Protein AF-A0A7V4T6D6-F1 (afdb_monomer)

Structure (mmCIF, N/CA/C/O backbone):
data_AF-A0A7V4T6D6-F1
#
_entry.id   AF-A0A7V4T6D6-F1
#
loop_
_atom_site.group_PDB
_atom_site.id
_atom_site.type_symbol
_atom_site.label_atom_id
_atom_site.label_alt_id
_atom_site.label_comp_id
_atom_site.label_asym_id
_atom_site.label_entity_id
_atom_site.label_seq_id
_atom_site.pdbx_PDB_ins_code
_atom_site.Cartn_x
_atom_site.Cartn_y
_atom_site.Cartn_z
_atom_site.occupancy
_atom_site.B_iso_or_equiv
_atom_site.auth_seq_id
_atom_site.auth_comp_id
_atom_site.auth_asym_id
_atom_site.auth_atom_id
_atom_site.pdbx_PDB_model_num
ATOM 1 N N . MET A 1 1 ? -1.384 1.255 -19.305 1.00 80.25 1 MET A N 1
ATOM 2 C CA . MET A 1 1 ? -1.796 1.296 -17.892 1.00 80.25 1 MET A CA 1
ATOM 3 C C . MET A 1 1 ? -2.015 -0.122 -17.441 1.00 80.25 1 MET A C 1
ATOM 5 O O . MET A 1 1 ? -2.656 -0.879 -18.164 1.00 80.25 1 MET A O 1
ATOM 9 N N . LYS A 1 2 ? -1.398 -0.497 -16.328 1.00 88.44 2 LYS A N 1
ATOM 10 C CA 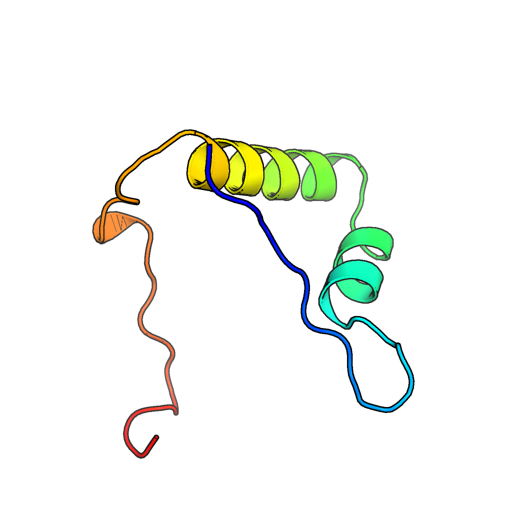. LYS A 1 2 ? -1.702 -1.761 -15.653 1.00 88.44 2 LYS A CA 1
ATOM 11 C C . LYS A 1 2 ? -2.904 -1.548 -14.741 1.00 88.44 2 LYS A C 1
ATOM 13 O O . LYS A 1 2 ? -3.205 -0.416 -14.410 1.00 88.44 2 LYS A O 1
ATOM 18 N N . GLU A 1 3 ? -3.562 -2.619 -14.332 1.00 92.50 3 GLU A N 1
ATOM 19 C CA . GLU A 1 3 ? -4.593 -2.554 -13.298 1.00 92.50 3 GLU A CA 1
ATOM 20 C C . GLU A 1 3 ? -4.022 -3.098 -11.986 1.00 92.50 3 GLU A C 1
AT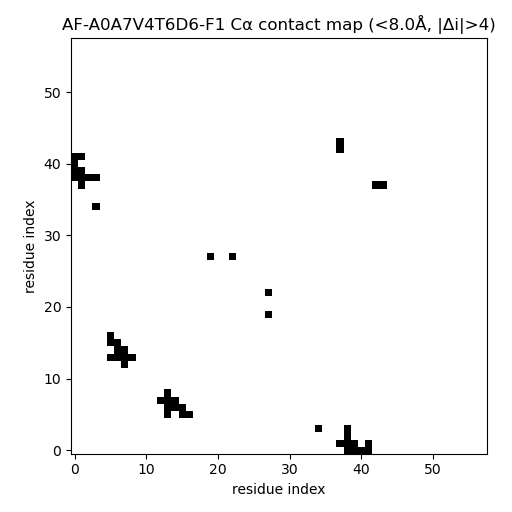OM 22 O O . GLU A 1 3 ? -3.346 -4.134 -11.977 1.00 92.50 3 GLU A O 1
ATOM 27 N N . ILE A 1 4 ? -4.277 -2.398 -10.881 1.00 91.94 4 ILE A N 1
ATOM 28 C CA . ILE A 1 4 ? -3.888 -2.842 -9.542 1.00 91.94 4 ILE A CA 1
ATOM 29 C C . ILE A 1 4 ? -5.100 -3.494 -8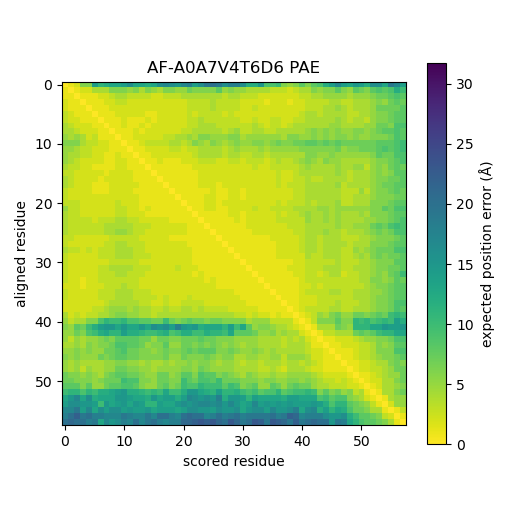.885 1.00 91.94 4 ILE A C 1
ATOM 31 O O . ILE A 1 4 ? -6.010 -2.822 -8.412 1.00 91.94 4 ILE A O 1
ATOM 35 N N . ASN A 1 5 ? -5.084 -4.823 -8.840 1.00 94.25 5 ASN A N 1
ATOM 36 C CA . ASN A 1 5 ? -6.126 -5.618 -8.206 1.00 94.25 5 ASN A CA 1
ATOM 37 C C . ASN A 1 5 ? -5.725 -5.954 -6.766 1.00 94.25 5 ASN A C 1
ATOM 39 O O . ASN A 1 5 ? -4.745 -6.668 -6.537 1.00 94.25 5 ASN A O 1
ATOM 43 N N . PHE A 1 6 ? -6.475 -5.450 -5.784 1.00 95.19 6 PHE A N 1
ATOM 44 C CA . PHE A 1 6 ? -6.259 -5.815 -4.386 1.00 95.19 6 PHE A CA 1
ATOM 45 C C . PHE A 1 6 ? -6.788 -7.216 -4.100 1.00 95.19 6 PHE A C 1
ATOM 47 O O . PHE A 1 6 ? -7.904 -7.578 -4.476 1.00 95.19 6 PHE A O 1
ATOM 54 N N . TYR A 1 7 ? -5.975 -8.002 -3.396 1.00 94.81 7 TYR A N 1
ATOM 55 C CA . TYR A 1 7 ? -6.374 -9.324 -2.938 1.00 94.81 7 TYR A CA 1
ATOM 56 C C . TYR A 1 7 ? -7.622 -9.222 -2.054 1.00 94.81 7 TYR A C 1
ATOM 58 O O . TYR A 1 7 ? -7.668 -8.415 -1.120 1.00 94.81 7 TYR A O 1
ATOM 66 N N . ARG A 1 8 ? -8.607 -10.077 -2.335 1.00 97.12 8 ARG A N 1
ATOM 67 C CA . ARG A 1 8 ? -9.780 -10.303 -1.490 1.00 97.12 8 ARG A CA 1
ATOM 68 C C . ARG A 1 8 ? -9.787 -11.753 -1.025 1.00 97.12 8 ARG A C 1
ATOM 70 O O . ARG A 1 8 ? -9.551 -12.665 -1.814 1.00 97.12 8 ARG A O 1
ATOM 77 N N . SER A 1 9 ? -10.054 -11.962 0.258 1.00 95.94 9 SER A N 1
ATOM 78 C CA . SER A 1 9 ? -10.240 -13.294 0.830 1.00 95.94 9 SER A CA 1
ATOM 79 C C . SER A 1 9 ? -11.572 -13.908 0.382 1.00 95.94 9 SER A C 1
ATOM 81 O O . SER A 1 9 ? -12.427 -13.238 -0.198 1.00 95.94 9 SER A O 1
ATOM 83 N N . GLN A 1 10 ? -11.799 -15.178 0.728 1.00 96.56 10 GLN A N 1
ATOM 84 C CA . GLN A 1 10 ? -13.082 -15.852 0.484 1.00 96.56 10 GLN A CA 1
ATOM 85 C C . GLN A 1 10 ? -14.275 -15.154 1.160 1.00 96.56 10 GLN A C 1
ATOM 87 O O . GLN A 1 10 ? -15.400 -15.281 0.689 1.00 96.56 10 GLN A O 1
ATOM 92 N N . SER A 1 11 ? -14.042 -14.403 2.242 1.00 95.31 11 SER A N 1
ATOM 93 C CA . SER A 1 11 ? -15.079 -13.616 2.920 1.00 95.31 11 SER A CA 1
ATOM 94 C C . SER A 1 11 ? -15.247 -12.203 2.347 1.00 95.31 11 SER A C 1
ATOM 96 O O . SER A 1 11 ? -16.011 -11.413 2.893 1.00 95.31 11 SER A O 1
ATOM 98 N N . GLY A 1 12 ? -14.531 -11.864 1.269 1.00 95.25 12 GLY A N 1
ATOM 99 C CA . GLY A 1 12 ? -14.593 -10.564 0.594 1.00 95.25 12 GLY A CA 1
ATOM 100 C C . GLY A 1 12 ? -13.727 -9.468 1.223 1.00 95.25 12 GLY A C 1
ATOM 101 O O . GLY A 1 12 ? -13.584 -8.394 0.633 1.00 95.25 12 GLY A O 1
ATOM 102 N N . LYS A 1 13 ? -13.107 -9.737 2.379 1.00 95.75 13 LYS A N 1
ATOM 103 C CA . LYS A 1 13 ? -12.206 -8.795 3.057 1.00 95.75 13 LYS A CA 1
ATOM 104 C C . LYS A 1 13 ? -10.917 -8.601 2.271 1.00 95.75 13 LYS A C 1
ATOM 106 O O . LYS A 1 13 ? -10.348 -9.577 1.777 1.00 95.75 13 LYS A O 1
ATOM 111 N N . SER A 1 14 ? -10.423 -7.368 2.217 1.00 97.19 14 SER A N 1
ATOM 112 C CA . SER A 1 14 ? -9.105 -7.068 1.667 1.00 97.19 14 SER A CA 1
ATOM 113 C C . SER A 1 14 ? -8.169 -6.576 2.773 1.00 97.19 14 SER A C 1
ATOM 115 O O . SER A 1 14 ? -8.343 -5.460 3.256 1.00 97.19 14 SER A O 1
ATOM 117 N N . PRO A 1 15 ? -7.133 -7.354 3.139 1.00 95.94 15 PRO A N 1
ATOM 118 C CA . PRO A 1 15 ? -6.114 -6.902 4.088 1.00 95.94 15 PRO A CA 1
ATOM 119 C C . PRO A 1 15 ? -5.383 -5.630 3.633 1.00 95.94 15 PRO A C 1
ATOM 121 O O . PRO A 1 15 ? -4.838 -4.902 4.454 1.00 95.94 15 PRO A O 1
ATOM 124 N N . VAL A 1 16 ? -5.345 -5.372 2.320 1.00 95.06 16 VAL A N 1
ATOM 125 C CA . VAL A 1 16 ? -4.721 -4.169 1.755 1.00 95.06 16 VAL A CA 1
ATOM 126 C C . VAL A 1 16 ? -5.597 -2.943 1.995 1.00 95.06 16 VAL A C 1
ATOM 128 O O . VAL A 1 16 ? -5.065 -1.907 2.377 1.00 95.06 16 VAL A O 1
ATOM 131 N N . GLU A 1 17 ? -6.917 -3.057 1.808 1.00 95.75 17 GLU A N 1
ATOM 132 C CA . GLU A 1 17 ? -7.862 -1.973 2.120 1.00 95.75 17 GLU A CA 1
ATOM 133 C C . GLU A 1 17 ? -7.830 -1.656 3.620 1.00 95.75 17 GLU A C 1
ATOM 135 O O . GLU A 1 17 ? -7.605 -0.506 3.982 1.00 95.75 17 GLU A O 1
ATOM 140 N N . GLU A 1 18 ? -7.915 -2.683 4.476 1.00 96.56 18 GLU A N 1
ATOM 141 C CA . GLU A 1 18 ? -7.820 -2.528 5.938 1.00 96.56 18 GLU A CA 1
ATOM 142 C C . GLU A 1 18 ? -6.514 -1.815 6.344 1.00 96.56 18 GLU A C 1
ATOM 144 O O . GLU A 1 18 ? -6.534 -0.857 7.112 1.00 96.56 18 GLU A O 1
ATOM 149 N N . PHE A 1 19 ? -5.375 -2.210 5.761 1.00 96.31 19 PHE A N 1
ATOM 150 C CA . PHE A 1 19 ? -4.098 -1.538 6.008 1.00 96.31 19 PHE A CA 1
ATOM 151 C C . PHE A 1 19 ? -4.101 -0.070 5.569 1.00 96.31 19 PHE A C 1
ATOM 153 O O . PHE A 1 19 ? -3.547 0.765 6.279 1.00 96.31 19 PHE A O 1
ATOM 160 N N . LEU A 1 20 ? -4.663 0.251 4.399 1.00 96.06 20 LEU A N 1
ATOM 161 C CA . LEU A 1 20 ? -4.709 1.623 3.885 1.00 96.06 20 LEU A CA 1
ATOM 162 C C . LEU A 1 20 ? -5.597 2.529 4.747 1.00 96.06 20 LEU A C 1
ATOM 164 O O . LEU A 1 20 ? -5.223 3.685 4.957 1.00 96.06 20 LEU A O 1
ATOM 168 N N . ASP A 1 21 ? -6.712 2.004 5.257 1.00 96.12 21 ASP A N 1
ATOM 169 C CA . ASP A 1 21 ? -7.638 2.721 6.141 1.00 96.12 21 ASP A CA 1
ATOM 170 C C . ASP A 1 21 ? -7.005 3.043 7.507 1.00 96.12 21 ASP A C 1
ATOM 172 O O . ASP A 1 21 ? -7.275 4.099 8.084 1.00 96.12 21 ASP A O 1
ATOM 176 N N . ASP A 1 22 ? -6.091 2.193 7.986 1.00 97.88 22 ASP A N 1
ATOM 177 C CA . ASP A 1 22 ? -5.344 2.400 9.234 1.00 97.88 22 ASP A CA 1
ATOM 178 C C . ASP A 1 22 ? -4.205 3.436 9.110 1.00 97.88 22 ASP A C 1
ATOM 180 O O . ASP A 1 22 ? -3.601 3.851 10.108 1.00 97.88 22 ASP A O 1
ATOM 184 N N . LEU A 1 23 ? -3.866 3.881 7.893 1.00 98.12 23 LEU A N 1
ATOM 185 C CA . LEU A 1 23 ? -2.797 4.854 7.677 1.00 98.12 23 LEU A CA 1
ATOM 186 C C . LEU A 1 23 ? -3.245 6.286 7.971 1.00 98.12 23 LEU A C 1
ATOM 188 O O . LEU A 1 23 ? -4.308 6.752 7.569 1.00 98.12 23 LEU A O 1
ATOM 192 N N . THR A 1 24 ? -2.331 7.085 8.526 1.00 98.25 24 THR A N 1
ATOM 193 C CA . THR A 1 24 ? -2.512 8.543 8.503 1.00 98.25 24 THR A CA 1
ATOM 194 C C . THR A 1 24 ? -2.543 9.052 7.060 1.00 98.25 24 THR A C 1
ATOM 196 O O . THR A 1 24 ? -1.851 8.525 6.184 1.00 98.25 24 THR A O 1
ATOM 199 N N . ALA A 1 25 ? -3.225 10.173 6.810 1.00 96.81 25 ALA A N 1
ATOM 200 C CA . ALA A 1 25 ? -3.300 10.779 5.476 1.00 96.81 25 ALA A CA 1
ATOM 201 C C . ALA A 1 25 ? -1.920 11.007 4.818 1.00 96.81 25 ALA A C 1
ATOM 203 O O . ALA A 1 25 ? -1.769 10.907 3.599 1.00 96.81 25 ALA A O 1
ATOM 204 N N . LYS A 1 26 ? -0.880 11.294 5.615 1.00 97.31 26 LYS A N 1
ATOM 205 C CA . LYS A 1 26 ? 0.496 11.455 5.119 1.00 97.31 26 LYS A CA 1
ATOM 206 C C . LYS A 1 26 ? 1.111 10.129 4.670 1.00 97.31 26 LYS A C 1
ATOM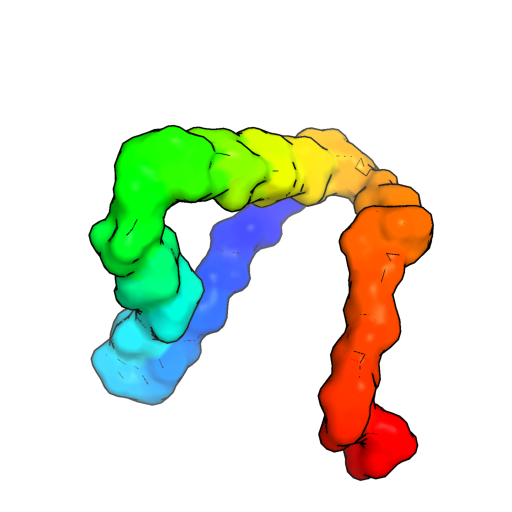 208 O O . LYS A 1 26 ? 1.848 10.113 3.686 1.00 97.31 26 LYS A O 1
ATOM 213 N N . GLN A 1 27 ? 0.858 9.042 5.394 1.00 97.88 27 GLN A N 1
ATOM 214 C CA . GLN A 1 27 ? 1.330 7.709 5.022 1.00 97.88 27 GLN A CA 1
ATOM 215 C C . GLN A 1 27 ? 0.565 7.190 3.803 1.00 97.88 27 GLN A C 1
ATOM 217 O O . GLN A 1 27 ? 1.208 6.780 2.839 1.00 97.88 27 GLN A O 1
ATOM 222 N N . ALA A 1 28 ? -0.765 7.318 3.792 1.00 96.75 28 ALA A N 1
ATOM 223 C CA . ALA A 1 28 ? -1.608 6.916 2.669 1.00 96.75 28 ALA A CA 1
ATOM 224 C C . ALA A 1 28 ? -1.164 7.587 1.359 1.00 96.75 28 ALA A C 1
ATOM 226 O O . ALA A 1 28 ? -0.908 6.902 0.373 1.00 96.75 28 ALA A O 1
ATOM 227 N N . LYS A 1 29 ? -0.920 8.908 1.366 1.00 96.81 29 LYS A N 1
ATOM 228 C CA . LYS A 1 29 ? -0.393 9.632 0.190 1.00 96.81 29 LYS A CA 1
ATOM 229 C C . LYS A 1 29 ? 0.902 9.035 -0.363 1.00 96.81 29 LYS A C 1
ATOM 231 O O . LYS A 1 29 ? 1.068 8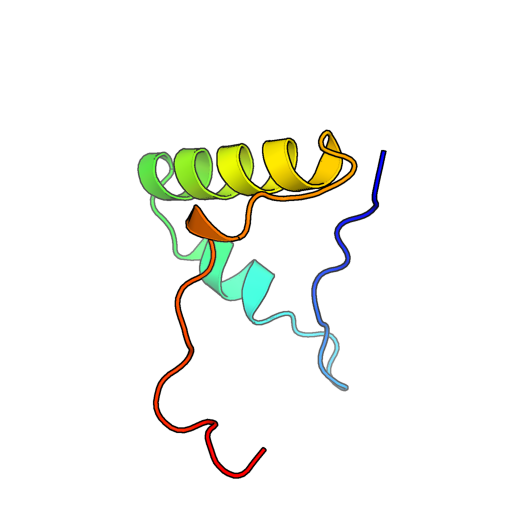.979 -1.577 1.00 96.81 29 LYS A O 1
ATOM 236 N N . LYS A 1 30 ? 1.821 8.595 0.503 1.00 95.75 30 LYS A N 1
ATOM 237 C CA . LYS A 1 30 ? 3.074 7.964 0.060 1.00 95.75 30 LYS A CA 1
ATOM 238 C C . LYS A 1 30 ? 2.816 6.614 -0.599 1.00 95.75 30 LYS A C 1
ATOM 240 O O . LYS A 1 30 ? 3.424 6.331 -1.623 1.00 95.75 30 LYS A O 1
ATOM 245 N N . VAL A 1 31 ? 1.935 5.801 -0.019 1.00 95.44 31 VAL A N 1
ATOM 246 C CA . VAL A 1 31 ? 1.601 4.477 -0.561 1.00 95.44 31 VAL A CA 1
ATOM 247 C C . VAL A 1 31 ? 0.896 4.611 -1.909 1.00 95.44 31 VAL A C 1
ATOM 249 O O . VAL A 1 31 ? 1.341 4.004 -2.878 1.00 95.44 31 VAL A O 1
ATOM 252 N N . ILE A 1 32 ? -0.121 5.472 -2.009 1.00 94.31 32 ILE A N 1
ATOM 253 C CA . ILE A 1 32 ? -0.846 5.715 -3.265 1.00 94.31 32 ILE A CA 1
ATOM 254 C C . ILE A 1 32 ? 0.087 6.241 -4.361 1.00 94.31 32 ILE A C 1
ATOM 256 O O . ILE A 1 32 ? 0.015 5.781 -5.494 1.00 94.31 32 ILE A O 1
ATOM 260 N N . TRP A 1 33 ? 1.024 7.137 -4.034 1.00 93.81 33 TRP A N 1
ATOM 261 C CA . TRP A 1 33 ? 2.011 7.607 -5.012 1.00 93.81 33 TRP A CA 1
ATOM 262 C C . TRP A 1 33 ? 2.864 6.465 -5.591 1.00 93.81 33 TRP A C 1
ATOM 264 O O . TRP A 1 33 ? 3.137 6.448 -6.790 1.00 93.81 33 TRP A O 1
ATOM 274 N N . VAL A 1 34 ? 3.247 5.482 -4.768 1.00 92.06 34 VAL A N 1
ATOM 275 C CA . VAL A 1 34 ? 3.968 4.291 -5.246 1.00 92.06 34 VAL A CA 1
ATOM 27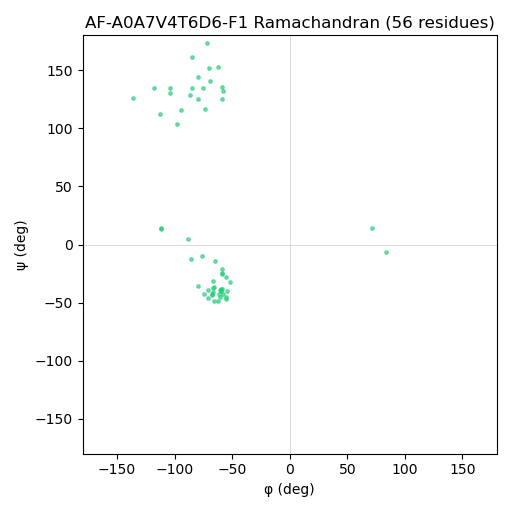6 C C . VAL A 1 34 ? 3.079 3.428 -6.142 1.00 92.06 34 VAL A C 1
ATOM 278 O O . VAL A 1 34 ? 3.552 2.976 -7.181 1.00 92.06 34 VAL A O 1
ATOM 281 N N . LEU A 1 35 ? 1.809 3.220 -5.780 1.00 92.44 35 LEU A N 1
ATOM 282 C CA . LEU A 1 35 ? 0.865 2.461 -6.608 1.00 92.44 35 LEU A CA 1
ATOM 283 C C . LEU A 1 35 ? 0.678 3.115 -7.985 1.00 92.44 35 LEU A C 1
ATOM 285 O O . LEU A 1 35 ? 0.821 2.427 -8.992 1.00 92.44 35 LEU A O 1
ATOM 289 N N . ASN A 1 36 ? 0.507 4.438 -8.043 1.00 91.44 36 ASN A N 1
ATOM 290 C CA . ASN A 1 36 ? 0.408 5.168 -9.311 1.00 91.44 36 ASN A CA 1
ATOM 291 C C . ASN A 1 36 ? 1.653 4.957 -10.190 1.00 91.44 36 ASN A C 1
ATOM 293 O O . ASN A 1 36 ? 1.533 4.687 -11.382 1.00 91.44 36 ASN A O 1
ATOM 297 N N . MET A 1 37 ? 2.859 4.985 -9.606 1.00 90.06 37 MET A N 1
ATOM 298 C CA . MET A 1 37 ? 4.076 4.678 -10.370 1.00 90.06 37 MET A CA 1
ATOM 299 C C . MET A 1 37 ? 4.062 3.253 -10.946 1.00 90.06 37 MET A C 1
ATOM 301 O O . MET A 1 37 ? 4.509 3.032 -12.071 1.00 90.06 37 MET A O 1
ATOM 305 N N . VAL A 1 38 ? 3.565 2.265 -10.197 1.00 90.31 38 VAL A N 1
ATOM 306 C CA . VAL A 1 38 ? 3.457 0.878 -10.685 1.00 90.31 38 VAL A CA 1
ATOM 307 C C . VAL A 1 38 ? 2.454 0.767 -11.838 1.00 90.31 38 VAL A C 1
ATOM 309 O O . VAL A 1 38 ? 2.693 0.005 -12.777 1.00 90.31 38 VAL A O 1
ATOM 312 N N . GLU A 1 39 ? 1.363 1.527 -11.782 1.00 90.50 39 GLU A N 1
ATOM 313 C CA . GLU A 1 39 ? 0.312 1.566 -12.801 1.00 90.50 39 GLU A CA 1
ATOM 314 C C . GLU A 1 39 ? 0.800 2.155 -14.138 1.00 90.50 39 GLU A C 1
ATOM 316 O O . GLU A 1 39 ? 0.487 1.636 -15.222 1.00 90.50 39 GLU A O 1
ATOM 321 N N . GLU A 1 40 ? 1.600 3.221 -14.050 1.00 88.94 40 GLU A N 1
ATOM 322 C CA . GLU A 1 40 ? 2.134 3.977 -15.186 1.00 88.94 40 GLU A CA 1
ATOM 323 C C . GLU A 1 40 ? 3.349 3.299 -15.839 1.00 88.94 40 GLU A C 1
ATOM 325 O O . GLU A 1 40 ? 3.504 3.334 -17.064 1.00 88.94 40 GLU A O 1
ATOM 330 N N . HIS A 1 41 ? 4.218 2.650 -15.057 1.00 82.56 41 HIS A N 1
ATOM 331 C CA . HIS A 1 41 ? 5.455 2.071 -15.580 1.00 82.56 41 HIS A CA 1
ATOM 332 C C . HIS A 1 41 ? 5.280 0.645 -16.135 1.00 82.56 41 HIS A C 1
ATOM 334 O O . HIS A 1 41 ? 4.839 -0.288 -15.457 1.00 82.56 41 HIS A O 1
ATOM 340 N N . ILE A 1 42 ? 5.759 0.431 -17.370 1.00 72.81 42 ILE A N 1
ATOM 341 C CA . ILE A 1 42 ? 5.771 -0.884 -18.042 1.00 72.81 42 ILE A CA 1
ATOM 342 C C . ILE A 1 42 ? 6.593 -1.909 -17.248 1.00 72.81 42 ILE A C 1
ATOM 344 O O . ILE A 1 42 ? 6.157 -3.047 -17.106 1.00 72.81 42 ILE A O 1
ATOM 348 N N . ASN A 1 43 ? 7.712 -1.501 -16.642 1.00 80.94 43 ASN A N 1
ATOM 349 C CA . ASN A 1 43 ? 8.539 -2.339 -15.772 1.00 80.94 43 ASN A CA 1
ATOM 350 C C . ASN A 1 43 ? 8.960 -1.550 -14.530 1.00 80.94 43 ASN A C 1
ATOM 352 O O . ASN A 1 43 ? 9.547 -0.476 -14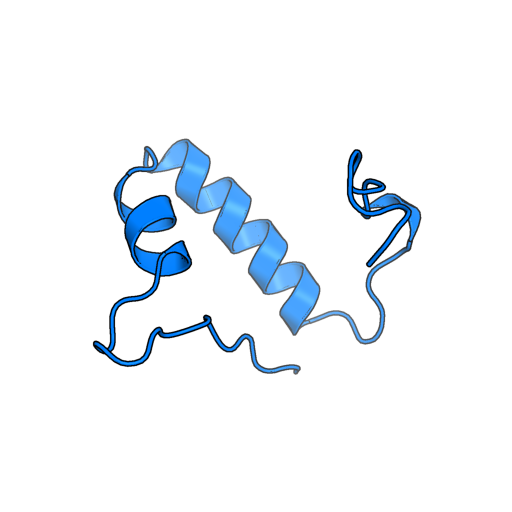.652 1.00 80.94 43 ASN A O 1
ATOM 356 N N . VAL A 1 44 ? 8.686 -2.090 -13.341 1.00 82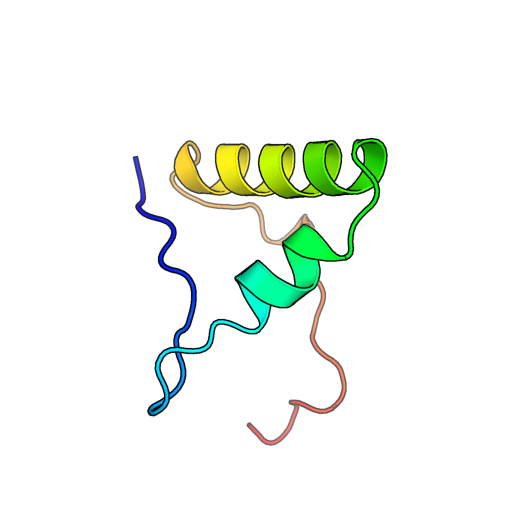.38 44 VAL A N 1
ATOM 357 C CA . VAL A 1 44 ? 9.160 -1.506 -12.080 1.00 82.38 44 VAL A CA 1
ATOM 358 C C . VAL A 1 44 ? 10.625 -1.914 -11.894 1.00 82.38 44 VAL A C 1
ATOM 360 O O . VAL A 1 44 ? 10.924 -3.108 -11.943 1.00 82.38 44 VAL A O 1
ATOM 363 N N . PRO A 1 45 ? 11.562 -0.971 -11.696 1.00 85.50 45 PRO A N 1
ATOM 364 C CA . PRO A 1 45 ? 12.968 -1.309 -11.494 1.00 85.50 45 PRO A CA 1
ATOM 365 C C . PRO A 1 45 ? 13.204 -2.225 -10.286 1.00 85.50 45 PRO A C 1
ATOM 367 O O . PRO A 1 45 ? 12.715 -1.949 -9.189 1.00 85.50 45 PRO A O 1
ATOM 370 N N . SER A 1 46 ? 14.038 -3.258 -10.460 1.00 87.38 46 SER A N 1
ATOM 371 C CA . SER A 1 46 ? 14.374 -4.251 -9.421 1.00 87.38 46 SER A CA 1
ATOM 372 C C . SER A 1 46 ? 14.927 -3.630 -8.131 1.00 87.38 46 SER A C 1
ATOM 374 O O . SER A 1 46 ? 14.708 -4.159 -7.048 1.00 87.38 46 SER A O 1
ATOM 376 N N . LYS A 1 47 ? 15.571 -2.459 -8.222 1.00 88.19 47 LYS A N 1
ATOM 377 C CA . LYS A 1 47 ? 16.083 -1.689 -7.074 1.00 88.19 47 LYS A CA 1
ATOM 378 C C . LYS A 1 47 ? 15.016 -1.283 -6.047 1.00 88.19 47 LYS A C 1
ATOM 380 O O . LYS A 1 47 ? 15.371 -0.955 -4.921 1.00 88.19 47 LYS A O 1
ATOM 385 N N . TYR A 1 48 ? 13.738 -1.247 -6.433 1.00 85.88 48 TYR A N 1
ATOM 386 C CA . TYR A 1 48 ? 12.635 -0.940 -5.516 1.00 85.88 48 TYR A CA 1
ATOM 387 C C . TYR A 1 48 ? 12.123 -2.175 -4.772 1.00 85.88 48 TYR A C 1
ATOM 389 O O . TYR A 1 48 ? 11.379 -2.042 -3.802 1.00 85.88 48 TYR A O 1
ATOM 397 N N . PHE A 1 49 ? 12.518 -3.372 -5.204 1.00 87.12 49 PHE A N 1
ATOM 398 C CA . PHE A 1 49 ? 12.101 -4.613 -4.577 1.00 87.12 49 PHE A CA 1
ATOM 399 C C . PHE A 1 49 ? 13.016 -4.925 -3.400 1.00 87.12 49 PHE A C 1
ATOM 401 O O . PHE A 1 49 ? 14.242 -4.854 -3.486 1.00 87.12 49 PHE A O 1
ATOM 408 N N . LYS A 1 50 ? 12.401 -5.313 -2.286 1.00 87.62 50 LYS A N 1
ATOM 409 C CA . LYS A 1 50 ? 13.100 -5.850 -1.124 1.00 87.62 50 LYS A CA 1
ATOM 410 C C . LYS A 1 50 ? 12.894 -7.360 -1.102 1.00 87.62 50 LYS A C 1
ATOM 412 O O . LYS A 1 50 ? 11.757 -7.815 -1.199 1.00 87.62 50 LYS A O 1
ATOM 417 N N . LYS A 1 51 ? 13.978 -8.132 -0.953 1.00 85.50 51 LYS A N 1
ATOM 418 C CA . LYS A 1 51 ? 13.877 -9.586 -0.760 1.00 85.50 51 LYS A CA 1
ATOM 419 C C . LYS A 1 51 ? 13.040 -9.853 0.495 1.00 85.50 51 LYS A C 1
ATOM 421 O O . LYS A 1 51 ? 13.361 -9.333 1.567 1.00 85.50 51 LYS A O 1
ATOM 426 N N . MET A 1 52 ? 11.982 -10.649 0.364 1.00 87.12 52 MET A N 1
ATOM 427 C CA . MET A 1 52 ? 11.209 -11.099 1.517 1.00 87.12 52 MET A CA 1
ATOM 428 C C . MET A 1 52 ? 12.024 -12.150 2.272 1.00 87.12 52 MET A C 1
ATOM 430 O O . MET A 1 52 ? 12.347 -13.209 1.739 1.00 87.12 52 MET A O 1
ATOM 434 N N . VAL A 1 53 ? 12.394 -11.841 3.512 1.00 85.12 53 VAL A N 1
ATOM 435 C CA . VAL A 1 53 ? 13.035 -12.812 4.408 1.00 85.12 53 VAL A CA 1
ATOM 436 C C . VAL A 1 53 ? 12.007 -13.869 4.814 1.00 85.12 53 VAL A C 1
ATOM 438 O O . VAL A 1 53 ? 10.820 -13.559 4.849 1.00 85.12 53 VAL A O 1
ATOM 441 N N . THR A 1 54 ? 12.434 -15.098 5.116 1.00 79.69 54 THR A N 1
ATOM 442 C CA . THR A 1 54 ? 11.563 -16.233 5.517 1.00 79.69 54 THR A CA 1
ATOM 443 C C . THR A 1 54 ? 10.687 -16.840 4.414 1.00 79.69 54 THR A C 1
ATOM 445 O O . THR A 1 54 ? 9.808 -17.644 4.699 1.00 79.69 54 THR A O 1
ATOM 448 N N . THR A 1 55 ? 10.969 -16.521 3.147 1.00 76.88 55 THR A N 1
ATOM 449 C CA . THR A 1 55 ?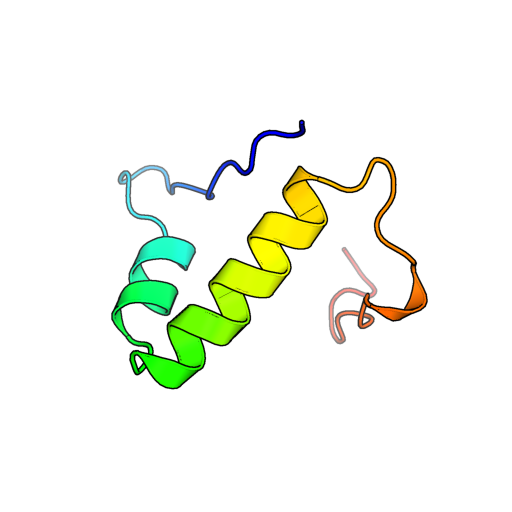 10.310 -17.142 1.978 1.00 76.88 55 THR A CA 1
ATOM 450 C C . THR A 1 55 ? 11.245 -18.026 1.154 1.00 76.88 55 THR A C 1
ATOM 452 O O . THR A 1 55 ? 10.899 -18.415 0.052 1.00 76.88 55 THR A O 1
ATOM 455 N N . ASP A 1 56 ? 12.421 -18.386 1.684 1.00 74.81 56 ASP A N 1
ATOM 456 C CA . ASP A 1 56 ? 13.425 -19.169 0.942 1.00 74.81 56 ASP A CA 1
ATOM 457 C C . ASP A 1 56 ? 12.957 -20.604 0.589 1.00 74.81 56 ASP A C 1
ATOM 459 O O . ASP A 1 56 ? 13.569 -21.244 -0.260 1.00 74.81 56 ASP A O 1
ATOM 463 N N . ASN A 1 57 ? 11.875 -21.092 1.215 1.00 65.38 57 ASN A N 1
ATOM 464 C CA . ASN A 1 57 ? 11.263 -22.410 0.977 1.00 65.38 57 ASN A CA 1
ATOM 465 C C . ASN A 1 57 ? 9.862 -22.329 0.321 1.00 65.38 57 ASN A C 1
ATOM 467 O O . ASN A 1 57 ? 9.124 -23.316 0.367 1.00 65.38 57 ASN A O 1
ATOM 471 N N . LEU A 1 58 ? 9.471 -21.160 -0.203 1.00 58.47 58 LEU A N 1
ATOM 472 C CA . LEU A 1 58 ? 8.245 -20.949 -0.989 1.00 58.47 58 LEU A CA 1
ATOM 473 C C . LEU A 1 58 ? 8.561 -20.897 -2.486 1.00 58.47 58 LEU A C 1
ATOM 475 O O . LEU A 1 58 ? 9.610 -20.319 -2.846 1.00 58.47 58 LEU A O 1
#

Radius of gyration: 13.82 Å; Cα contacts (8 Å, |Δi|>4): 25; chains: 1; bounding box: 31×34×27 Å

Sequence (58 aa):
MKEINFYRSQSGKSPVEEFLDDLTAKQAKKVIWVLNMVEEHINVPSKYFKKMVTTDNL

Secondary structure (DSSP, 8-state):
---------TTS--HHHHHHHTS-HHHHHHHHHHHHHHHH-SS--GGGPPPPTT-TT-

pLDDT: mean 90.18, std 8.27, range [58.47, 98.25]

Solvent-accessible surface area (backbone atoms only — not comparable to full-atom values): 3858 Å² total; per-residue (Å²): 121,57,85,89,80,78,67,58,49,100,85,64,52,32,73,63,58,57,52,52,70,72,39,53,75,74,55,38,53,55,54,53,53,51,51,51,51,55,29,70,40,95,70,78,63,70,89,78,62,74,85,69,80,95,45,90,90,110

Mean predicted aligned error: 4.93 Å

Nearest PDB structures (foldseek):
  7qtt-assembly1_Q  TM=3.455E-01  e=1.780E+00  Homo sapiens
  4or5-assembly1_B  TM=2.947E-01  e=8.682E+00  Homo sapiens

Foldseek 3Di:
DDDDDFDADPVRDGPVVVVLVPDDPVVNVVVVVVVVVVRPDPDDDPVVDDDDPPVPPD